Protein AF-A0A7R9LQ57-F1 (afdb_monomer)

Foldseek 3Di:
DVVVVVVVVVVVVVVVVVVVQVVCCVVVVDHPLVVLPLVDDPDDSSVVVNVVCLVPDPDPLSVVLVVVVVVCVVVVNCPPVVVSVVVSVVSVCVSRVPDPVPPPPPDD

Radius of gyration: 16.65 Å; Cα contacts (8 Å, |Δi|>4): 46; chains: 1; bounding box: 39×46×39 Å

Organism: NCBI:txid1979941

Secondary structure (DSSP, 8-state):
-HHHHHHHHHHHHHHHHHHHHHHHHHHH---HHHHHHHHS-TTHHHHHHHHHHHHT---HHHHHHHHHHHHHHHTTTTTT-HHHHHHHHHHHHHHHT--TT-------

Structure (mmCIF, N/CA/C/O backbone):
data_AF-A0A7R9LQ57-F1
#
_entry.id   AF-A0A7R9LQ57-F1
#
loop_
_atom_site.group_PDB
_atom_site.id
_atom_site.type_symbol
_atom_site.label_atom_id
_atom_site.label_alt_id
_atom_site.label_comp_id
_atom_site.label_asym_id
_atom_site.label_entity_id
_atom_site.label_seq_id
_atom_site.pdbx_PDB_ins_code
_atom_site.Cartn_x
_atom_site.Cartn_y
_atom_site.Cartn_z
_atom_site.occupancy
_atom_site.B_iso_or_equiv
_atom_site.auth_seq_id
_atom_site.auth_comp_id
_atom_site.auth_asym_id
_atom_site.auth_atom_id
_atom_site.pdbx_PDB_model_num
ATOM 1 N N . MET A 1 1 ? 22.541 24.378 -12.491 1.00 67.88 1 MET A N 1
ATOM 2 C CA . MET A 1 1 ? 22.760 23.101 -13.216 1.00 67.88 1 MET A CA 1
ATOM 3 C C . MET A 1 1 ? 22.373 21.877 -12.392 1.00 67.88 1 MET A C 1
ATOM 5 O O . MET A 1 1 ? 21.599 21.085 -12.903 1.00 67.88 1 MET A O 1
ATOM 9 N N . TYR A 1 2 ? 22.842 21.718 -11.147 1.00 82.44 2 TYR A N 1
ATOM 10 C CA . TYR A 1 2 ? 22.510 20.557 -10.297 1.00 82.44 2 TYR A CA 1
ATOM 11 C C . TYR A 1 2 ? 20.994 20.335 -10.111 1.00 82.44 2 TYR A C 1
ATOM 13 O O . TYR A 1 2 ? 20.499 19.239 -10.363 1.00 82.44 2 TYR A O 1
ATOM 21 N N . GLU A 1 3 ? 20.245 21.400 -9.812 1.00 82.81 3 GLU A N 1
ATOM 22 C CA . GLU A 1 3 ? 18.782 21.338 -9.645 1.00 82.81 3 GLU A CA 1
ATOM 23 C C . GLU A 1 3 ? 18.047 20.799 -10.883 1.00 82.81 3 GLU A C 1
ATOM 25 O O . GLU A 1 3 ? 17.147 19.968 -10.756 1.00 82.81 3 GLU A O 1
ATOM 30 N N . LEU A 1 4 ? 18.480 21.203 -12.086 1.00 82.81 4 LEU A N 1
ATOM 31 C CA . LEU A 1 4 ? 17.931 20.739 -13.369 1.00 82.81 4 LEU A CA 1
ATOM 32 C C . LEU A 1 4 ? 18.167 19.237 -13.575 1.00 82.81 4 LEU A C 1
ATOM 34 O O . LEU A 1 4 ? 17.259 18.515 -13.978 1.00 82.81 4 LEU A O 1
ATOM 38 N N . TRP A 1 5 ? 19.361 18.739 -13.249 1.00 84.44 5 TRP A N 1
ATOM 39 C CA . TRP A 1 5 ? 19.672 17.311 -13.350 1.00 84.44 5 TRP A CA 1
ATOM 40 C C . TRP A 1 5 ? 18.837 16.466 -12.378 1.00 84.44 5 TRP A C 1
ATOM 42 O O . TRP A 1 5 ? 18.358 15.390 -12.744 1.00 84.44 5 TRP A O 1
ATOM 52 N N . VAL A 1 6 ? 18.601 16.962 -11.158 1.00 86.06 6 VAL A N 1
ATOM 53 C CA . VAL A 1 6 ? 17.762 16.282 -10.159 1.00 86.06 6 VAL A CA 1
ATOM 54 C C . VAL A 1 6 ? 16.299 16.238 -10.601 1.00 86.06 6 VAL A C 1
ATOM 56 O O . VAL A 1 6 ? 15.667 15.179 -10.508 1.00 86.06 6 VAL A O 1
ATOM 59 N N . THR A 1 7 ? 15.762 17.339 -11.132 1.00 85.50 7 THR A N 1
ATOM 60 C CA . THR A 1 7 ? 14.381 17.371 -11.643 1.00 85.50 7 THR A CA 1
ATOM 61 C C . THR A 1 7 ? 14.212 16.449 -12.844 1.00 85.50 7 THR A C 1
ATOM 63 O O . THR A 1 7 ? 13.305 15.614 -12.839 1.00 85.50 7 THR A O 1
ATOM 66 N N . VAL A 1 8 ? 15.107 16.523 -13.834 1.00 90.06 8 VAL A N 1
ATOM 67 C CA . VAL A 1 8 ? 15.054 15.671 -15.035 1.00 90.06 8 VAL A CA 1
ATOM 68 C C . VAL A 1 8 ? 15.108 14.188 -14.660 1.00 90.06 8 VAL A C 1
ATOM 70 O O . VAL A 1 8 ? 14.266 13.409 -15.113 1.00 90.06 8 VAL A O 1
ATOM 73 N N . ARG A 1 9 ? 16.026 13.794 -13.765 1.00 88.88 9 ARG A N 1
ATOM 74 C CA . ARG A 1 9 ? 16.128 12.410 -13.273 1.00 88.88 9 ARG A CA 1
ATOM 75 C C . ARG A 1 9 ? 14.843 11.949 -12.585 1.00 88.88 9 ARG A C 1
ATOM 77 O O . ARG A 1 9 ? 14.384 10.832 -12.818 1.00 88.88 9 ARG A O 1
ATOM 84 N N . THR A 1 10 ? 14.251 12.804 -11.754 1.00 85.56 10 THR A N 1
ATOM 85 C CA . THR A 1 10 ? 13.031 12.477 -11.002 1.00 85.56 10 THR A CA 1
ATOM 86 C C . THR A 1 10 ? 11.835 12.297 -11.935 1.00 85.56 10 THR A C 1
ATOM 88 O O . THR A 1 10 ? 11.108 11.309 -11.828 1.00 85.56 10 THR A O 1
ATOM 91 N N . VAL A 1 11 ? 11.653 13.203 -12.900 1.00 87.62 11 VAL A N 1
ATOM 92 C CA . VAL A 1 11 ? 10.567 13.119 -13.889 1.00 87.62 11 VAL A CA 1
ATOM 93 C C . VAL A 1 11 ? 10.711 11.868 -14.754 1.00 87.62 11 VAL A C 1
ATOM 95 O O . VAL A 1 11 ? 9.732 11.138 -14.944 1.00 87.62 11 VAL A O 1
ATOM 98 N N . LEU A 1 12 ? 11.926 11.579 -15.231 1.00 91.00 12 LEU A N 1
ATOM 99 C CA . LEU A 1 12 ? 12.205 10.386 -16.027 1.00 91.00 12 LEU A CA 1
ATOM 100 C C . LEU A 1 12 ? 11.875 9.106 -15.245 1.00 91.00 12 LEU A C 1
ATOM 102 O O . LEU A 1 12 ? 11.181 8.228 -15.759 1.00 91.00 12 LEU A O 1
ATOM 106 N N . TYR A 1 13 ? 12.295 9.033 -13.980 1.00 87.88 13 TYR A N 1
ATOM 107 C CA . TYR A 1 13 ? 12.006 7.903 -13.098 1.00 87.88 13 TYR A CA 1
ATOM 108 C C . TYR A 1 13 ? 10.499 7.695 -12.875 1.00 87.88 13 TYR A C 1
ATOM 110 O O . TYR A 1 13 ? 9.994 6.578 -13.015 1.00 87.88 13 TYR A O 1
ATOM 118 N N . LEU A 1 14 ? 9.748 8.764 -12.585 1.00 84.62 14 LEU A N 1
ATOM 119 C CA . LEU A 1 14 ? 8.295 8.689 -12.387 1.00 84.62 14 LEU A CA 1
ATOM 120 C C . LEU A 1 14 ? 7.564 8.241 -13.660 1.00 84.62 14 LEU A C 1
ATOM 122 O O . LEU A 1 14 ? 6.622 7.436 -13.598 1.00 84.62 14 LEU A O 1
ATOM 126 N N . ARG A 1 15 ? 8.009 8.722 -14.828 1.00 87.88 15 ARG A N 1
ATOM 127 C CA . ARG A 1 15 ? 7.451 8.313 -16.120 1.00 87.88 15 ARG A CA 1
ATOM 128 C C . ARG A 1 15 ? 7.730 6.842 -16.399 1.00 87.88 15 ARG A C 1
ATOM 130 O O . ARG A 1 15 ? 6.795 6.107 -16.713 1.00 87.88 15 ARG A O 1
ATOM 137 N N . PHE A 1 16 ? 8.974 6.404 -16.223 1.00 89.69 16 PHE A N 1
ATOM 138 C CA . PHE A 1 16 ? 9.367 5.011 -16.418 1.00 89.69 16 PHE A CA 1
ATOM 139 C C . PHE A 1 16 ? 8.586 4.067 -15.496 1.00 89.69 16 PHE A C 1
ATOM 141 O O . PHE A 1 16 ? 8.020 3.078 -15.961 1.00 89.69 16 PHE A O 1
ATOM 148 N N . ARG A 1 17 ? 8.443 4.416 -14.208 1.00 84.81 17 ARG A N 1
ATOM 149 C CA . ARG A 1 17 ? 7.635 3.650 -13.245 1.00 84.81 17 ARG A CA 1
ATOM 150 C C . ARG A 1 17 ? 6.191 3.476 -13.718 1.00 84.81 17 ARG A C 1
ATOM 152 O O . ARG A 1 17 ? 5.628 2.392 -13.581 1.00 84.81 17 ARG A O 1
ATOM 159 N N . SER A 1 18 ? 5.594 4.526 -14.278 1.00 84.75 18 SER A N 1
ATOM 160 C CA . SER A 1 18 ? 4.213 4.491 -14.775 1.00 84.75 18 SER A CA 1
ATOM 161 C C . SER A 1 18 ? 4.064 3.557 -15.979 1.00 84.75 18 SER A C 1
ATOM 163 O O . SER A 1 18 ? 3.127 2.759 -16.023 1.00 84.75 18 SER A O 1
ATOM 165 N N . VAL A 1 19 ? 5.022 3.597 -16.911 1.00 88.69 19 VAL A N 1
ATOM 166 C CA . VAL A 1 19 ? 5.061 2.705 -18.082 1.00 88.69 19 VAL A CA 1
ATOM 167 C C . VAL A 1 19 ? 5.260 1.254 -17.656 1.00 88.69 19 VAL A C 1
ATOM 169 O O . VAL A 1 19 ? 4.484 0.390 -18.058 1.00 88.69 19 VAL A O 1
ATOM 172 N N . LEU A 1 20 ? 6.230 0.982 -16.780 1.00 87.81 20 LEU A N 1
ATOM 173 C CA . LEU A 1 20 ? 6.492 -0.366 -16.279 1.00 87.81 20 LEU A CA 1
ATOM 174 C C . LEU A 1 20 ? 5.281 -0.925 -15.524 1.00 87.81 20 LEU A C 1
ATOM 176 O O . LEU A 1 20 ? 4.895 -2.077 -15.710 1.00 87.81 20 LEU A O 1
ATOM 180 N N . LYS A 1 21 ? 4.625 -0.096 -14.706 1.00 84.81 21 LYS A N 1
ATOM 181 C CA . LYS A 1 21 ? 3.401 -0.475 -13.995 1.00 84.81 21 LYS A CA 1
ATOM 182 C C . LYS A 1 21 ? 2.270 -0.832 -14.956 1.00 84.81 21 LYS A C 1
ATOM 184 O O . LYS A 1 21 ? 1.573 -1.819 -14.711 1.00 84.81 21 LYS A O 1
ATOM 189 N N . TRP A 1 22 ? 2.089 -0.049 -16.019 1.00 87.00 22 TRP A N 1
ATOM 190 C CA . TRP A 1 22 ? 1.104 -0.327 -17.062 1.00 87.00 22 TRP A CA 1
ATOM 191 C C . TRP A 1 22 ? 1.432 -1.622 -17.812 1.00 87.00 22 TRP A C 1
ATOM 193 O O . TRP A 1 22 ? 0.565 -2.488 -17.921 1.00 87.00 22 TRP A O 1
ATOM 203 N N . PHE A 1 23 ? 2.687 -1.795 -18.233 1.00 89.25 23 PHE A N 1
ATOM 204 C CA . PHE A 1 23 ? 3.164 -2.985 -18.934 1.00 89.25 23 PHE A CA 1
ATOM 205 C C . PHE A 1 23 ? 2.934 -4.249 -18.103 1.00 89.25 23 PHE A C 1
ATOM 207 O O . PHE A 1 23 ? 2.254 -5.172 -18.546 1.00 89.25 23 PHE A O 1
ATOM 214 N N . LEU A 1 24 ? 3.382 -4.246 -16.844 1.00 86.62 24 LEU A N 1
ATOM 215 C CA . LEU A 1 24 ? 3.187 -5.371 -15.932 1.00 86.62 24 LEU A CA 1
ATOM 216 C C . LEU A 1 24 ? 1.707 -5.658 -15.678 1.00 86.62 24 LEU A C 1
ATOM 218 O O . LEU A 1 24 ? 1.323 -6.816 -15.552 1.00 86.62 24 LEU A O 1
ATOM 222 N N . ARG A 1 25 ? 0.844 -4.636 -15.613 1.00 85.94 25 ARG A N 1
ATOM 223 C CA . ARG A 1 25 ? -0.603 -4.854 -15.472 1.00 85.94 25 ARG A CA 1
ATOM 224 C C . ARG A 1 25 ? -1.201 -5.512 -16.716 1.00 85.94 25 ARG A C 1
ATOM 226 O O . ARG A 1 25 ? -2.149 -6.279 -16.589 1.00 85.94 25 ARG A O 1
ATOM 233 N N . LYS A 1 26 ? -0.675 -5.233 -17.910 1.00 85.50 26 LYS A N 1
ATOM 234 C CA . LYS A 1 26 ? -1.134 -5.875 -19.148 1.00 85.50 26 LYS A CA 1
ATOM 235 C C . LYS A 1 26 ? -0.679 -7.329 -19.246 1.00 85.50 26 LYS A C 1
ATOM 237 O O . LYS A 1 26 ? -1.507 -8.157 -19.615 1.00 85.50 26 LYS A O 1
ATOM 242 N N . THR A 1 27 ? 0.565 -7.626 -18.866 1.00 85.69 27 THR A N 1
ATOM 243 C CA . THR A 1 27 ? 1.139 -8.979 -18.938 1.00 85.69 27 THR A CA 1
ATOM 244 C C . THR A 1 27 ? 0.666 -9.880 -17.800 1.00 85.69 27 THR A C 1
ATOM 246 O O . THR A 1 27 ? 0.143 -10.955 -18.051 1.00 85.69 27 THR A O 1
ATOM 249 N N . THR A 1 28 ? 0.781 -9.427 -16.549 1.00 83.94 28 THR A N 1
ATOM 250 C CA . THR A 1 28 ? 0.451 -10.243 -15.362 1.00 83.94 28 THR A CA 1
ATOM 251 C C . THR A 1 28 ? -1.019 -10.181 -14.962 1.00 83.94 28 THR A C 1
ATOM 253 O O . THR A 1 28 ? -1.452 -10.984 -14.151 1.00 83.94 28 THR A O 1
ATOM 256 N N . LYS A 1 29 ? -1.784 -9.194 -15.455 1.00 84.75 29 LYS A N 1
ATOM 257 C CA . LYS A 1 29 ? -3.145 -8.839 -14.983 1.00 84.75 29 LYS A CA 1
ATOM 258 C C . LYS A 1 29 ? -3.239 -8.409 -13.513 1.00 84.75 29 LYS A C 1
ATOM 260 O O . LYS A 1 29 ? -4.293 -7.954 -13.082 1.00 84.75 29 LYS A O 1
ATOM 265 N N . LEU A 1 30 ? -2.130 -8.426 -12.779 1.00 85.62 30 LEU A N 1
ATOM 266 C CA . LEU A 1 30 ? -2.060 -8.024 -11.381 1.00 85.62 30 LEU A CA 1
ATOM 267 C C . LEU A 1 30 ? -1.840 -6.513 -11.231 1.00 85.62 30 LEU A C 1
ATOM 269 O O . LEU A 1 30 ? -1.233 -5.848 -12.082 1.00 85.62 30 LEU A O 1
ATOM 273 N N . CYS A 1 31 ? -2.287 -5.943 -10.115 1.00 86.75 31 CYS A N 1
ATOM 274 C CA . CYS A 1 31 ? -1.858 -4.614 -9.695 1.00 86.75 31 CYS A CA 1
ATOM 275 C C . CYS A 1 31 ? -0.486 -4.666 -8.993 1.00 86.75 31 CYS A C 1
ATOM 277 O O . CYS A 1 31 ? 0.025 -5.726 -8.639 1.00 86.75 31 CYS A O 1
ATOM 279 N N . GLU A 1 32 ? 0.140 -3.504 -8.804 1.00 85.88 32 GLU A N 1
ATOM 280 C CA . GLU A 1 32 ? 1.436 -3.394 -8.116 1.00 85.88 32 GLU A CA 1
ATOM 281 C C . GLU A 1 32 ? 1.388 -3.963 -6.691 1.00 85.88 32 GLU A C 1
ATOM 283 O O . GLU A 1 32 ? 2.298 -4.685 -6.295 1.00 85.88 32 GLU A O 1
ATOM 288 N N . LEU A 1 33 ? 0.293 -3.697 -5.972 1.00 88.19 33 LEU A N 1
ATOM 289 C CA . LEU A 1 33 ? 0.081 -4.175 -4.609 1.00 88.19 33 LEU A CA 1
ATOM 290 C C . LEU A 1 33 ? 0.011 -5.711 -4.554 1.00 88.19 33 LEU A C 1
ATOM 292 O O . LEU A 1 33 ? 0.675 -6.323 -3.726 1.00 88.19 33 LEU A O 1
ATOM 296 N N . GLN A 1 34 ? -0.719 -6.339 -5.484 1.00 87.25 34 GLN A N 1
ATOM 297 C CA . GLN A 1 34 ? -0.777 -7.802 -5.610 1.00 87.25 34 GLN A CA 1
ATOM 298 C C . GLN A 1 34 ? 0.596 -8.397 -5.912 1.00 87.25 34 GLN A C 1
ATOM 300 O O . GLN A 1 34 ? 1.024 -9.317 -5.224 1.00 87.25 34 GLN A O 1
ATOM 305 N N . ARG A 1 35 ? 1.319 -7.843 -6.896 1.00 88.06 35 ARG A N 1
ATOM 306 C CA . ARG A 1 35 ? 2.664 -8.329 -7.242 1.00 88.06 35 ARG A CA 1
ATOM 307 C C . ARG A 1 35 ? 3.609 -8.293 -6.047 1.00 88.06 35 ARG A C 1
ATOM 309 O O . ARG A 1 35 ? 4.377 -9.225 -5.859 1.00 88.06 35 ARG A O 1
ATOM 316 N N . LEU A 1 36 ? 3.541 -7.245 -5.233 1.00 89.25 36 LEU A N 1
ATOM 317 C CA . LEU A 1 36 ? 4.364 -7.138 -4.036 1.00 89.25 36 LEU A CA 1
ATOM 318 C C . LEU A 1 36 ? 3.981 -8.176 -2.971 1.00 89.25 36 LEU A C 1
ATOM 320 O O . LEU A 1 36 ? 4.868 -8.786 -2.372 1.00 89.25 36 LEU A O 1
ATOM 324 N N . CYS A 1 37 ? 2.679 -8.360 -2.743 1.00 86.69 37 CYS A N 1
ATOM 325 C CA . CYS A 1 37 ? 2.159 -9.346 -1.804 1.00 86.69 37 CYS A CA 1
ATOM 326 C C . CYS A 1 37 ? 2.517 -10.781 -2.206 1.00 86.69 37 CYS A C 1
ATOM 328 O O . CYS A 1 37 ? 2.772 -11.589 -1.322 1.00 86.69 37 CYS A O 1
ATOM 330 N N . TYR A 1 38 ? 2.558 -11.091 -3.504 1.00 85.25 38 TYR A N 1
ATOM 331 C CA . TYR A 1 38 ? 2.929 -12.421 -3.997 1.00 85.25 38 TYR A CA 1
ATOM 332 C C . TYR A 1 38 ? 4.442 -12.639 -4.074 1.00 85.25 38 TYR A C 1
ATOM 334 O O . TYR A 1 38 ? 4.908 -13.746 -3.851 1.00 85.25 38 TYR A O 1
ATOM 342 N N . ALA A 1 39 ? 5.228 -11.595 -4.349 1.00 86.50 39 ALA A N 1
ATOM 343 C CA . ALA A 1 39 ? 6.682 -11.714 -4.459 1.00 86.50 39 ALA A CA 1
ATOM 344 C C . ALA A 1 39 ? 7.413 -11.796 -3.106 1.00 86.50 39 ALA A C 1
ATOM 346 O O . ALA A 1 39 ? 8.620 -12.029 -3.082 1.00 86.50 39 ALA A O 1
ATOM 347 N N . ASN A 1 40 ? 6.735 -11.530 -1.984 1.00 87.00 40 ASN A N 1
ATOM 348 C CA . ASN A 1 40 ? 7.356 -11.524 -0.660 1.00 87.00 40 ASN A CA 1
ATOM 349 C C . ASN A 1 40 ? 6.531 -12.326 0.348 1.00 87.00 40 ASN A C 1
ATOM 351 O O . ASN A 1 40 ? 5.319 -12.132 0.469 1.00 87.00 40 ASN A O 1
ATOM 355 N N . ASN A 1 41 ? 7.226 -13.129 1.152 1.00 87.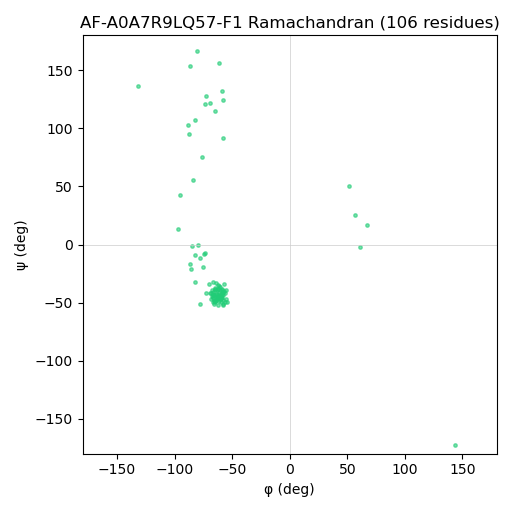69 41 ASN A N 1
ATOM 356 C CA . ASN A 1 41 ? 6.641 -13.799 2.308 1.00 87.69 41 ASN A CA 1
ATOM 357 C C . ASN A 1 41 ? 6.102 -12.794 3.333 1.00 87.69 41 ASN A C 1
ATOM 359 O O . ASN A 1 41 ? 6.528 -11.633 3.394 1.00 87.69 41 ASN A O 1
ATOM 363 N N . VAL A 1 42 ? 5.145 -13.250 4.141 1.00 87.81 42 VAL A N 1
ATOM 364 C CA . VAL A 1 42 ? 4.570 -12.454 5.231 1.00 87.81 42 VAL A CA 1
ATOM 365 C C . VAL A 1 42 ? 5.680 -12.038 6.197 1.00 87.81 42 VAL A C 1
ATOM 367 O O . VAL A 1 42 ? 6.510 -12.851 6.592 1.00 87.81 42 VAL A O 1
ATOM 370 N N . GLY A 1 43 ? 5.713 -10.753 6.552 1.00 90.69 43 GLY A N 1
ATOM 371 C CA . GLY A 1 43 ? 6.725 -10.187 7.440 1.00 90.69 43 GLY A CA 1
ATOM 372 C C . GLY A 1 43 ? 7.139 -8.772 7.043 1.00 90.69 43 GLY A C 1
ATOM 373 O O . GLY A 1 43 ? 6.573 -8.161 6.134 1.00 90.69 43 GLY A O 1
ATOM 374 N N . ALA A 1 44 ? 8.173 -8.258 7.714 1.00 90.88 44 ALA A N 1
ATOM 375 C CA . ALA A 1 44 ? 8.571 -6.850 7.642 1.00 90.88 44 ALA A CA 1
ATOM 376 C C . ALA A 1 44 ? 8.847 -6.348 6.214 1.00 90.88 44 ALA A C 1
ATOM 378 O O . ALA A 1 44 ? 8.467 -5.230 5.869 1.00 90.88 44 ALA A O 1
ATOM 379 N N . LYS A 1 45 ? 9.481 -7.167 5.363 1.00 90.81 45 LYS A N 1
ATOM 380 C CA . LYS A 1 45 ? 9.793 -6.791 3.974 1.00 90.81 45 LYS A CA 1
ATOM 381 C C . LYS A 1 45 ? 8.523 -6.533 3.160 1.00 90.81 45 LYS A C 1
ATOM 383 O O . LYS A 1 45 ? 8.437 -5.518 2.469 1.00 90.81 45 LYS A O 1
ATOM 388 N N . ARG A 1 46 ? 7.534 -7.427 3.268 1.00 90.69 46 ARG A N 1
ATOM 389 C CA . ARG A 1 46 ? 6.238 -7.274 2.601 1.00 90.69 46 ARG A CA 1
ATOM 390 C C . ARG A 1 46 ? 5.493 -6.062 3.144 1.00 90.69 46 ARG A C 1
ATOM 392 O O . ARG A 1 46 ? 5.049 -5.243 2.346 1.00 90.69 46 ARG A O 1
ATOM 399 N N . THR A 1 47 ? 5.412 -5.915 4.467 1.00 91.00 47 THR A N 1
ATOM 400 C CA . THR A 1 47 ? 4.708 -4.796 5.111 1.00 91.00 47 THR A CA 1
ATOM 401 C C . THR A 1 47 ? 5.271 -3.446 4.674 1.00 91.00 47 THR A C 1
ATOM 403 O O . THR A 1 47 ? 4.524 -2.632 4.139 1.00 91.00 47 THR A O 1
ATOM 406 N N . LYS A 1 48 ? 6.595 -3.249 4.755 1.00 91.62 48 LYS A N 1
ATOM 407 C CA . LYS A 1 48 ? 7.246 -1.997 4.327 1.00 91.62 48 LYS A CA 1
ATOM 408 C C . LYS A 1 48 ? 6.988 -1.674 2.858 1.00 91.62 48 LYS A C 1
ATOM 410 O O . LYS A 1 48 ? 6.757 -0.524 2.494 1.00 91.62 48 LYS A O 1
ATOM 415 N N . GLY A 1 49 ? 7.025 -2.687 1.991 1.00 91.12 49 GLY A N 1
ATOM 416 C CA . GLY A 1 49 ? 6.709 -2.483 0.581 1.00 91.12 49 GLY A CA 1
ATOM 417 C C . GLY A 1 49 ? 5.246 -2.080 0.368 1.00 91.12 49 GLY A C 1
ATOM 418 O O . GLY A 1 49 ? 4.963 -1.244 -0.491 1.00 91.12 49 GLY A O 1
ATOM 419 N N . VAL A 1 50 ? 4.317 -2.680 1.124 1.00 90.19 50 VAL A N 1
ATOM 420 C CA . VAL A 1 50 ? 2.875 -2.418 1.015 1.00 90.19 50 VAL A CA 1
ATOM 421 C C . VAL A 1 50 ? 2.593 -0.990 1.454 1.00 90.19 50 VAL A C 1
ATOM 423 O O . VAL A 1 50 ? 1.979 -0.242 0.697 1.00 90.19 50 VAL A O 1
ATOM 426 N N . GLU A 1 51 ? 3.120 -0.592 2.611 1.00 90.00 51 GLU A N 1
ATOM 427 C CA . GLU A 1 51 ? 3.048 0.776 3.131 1.00 90.00 51 GLU A CA 1
ATOM 428 C C . GLU A 1 51 ? 3.583 1.777 2.108 1.00 90.00 51 GLU A 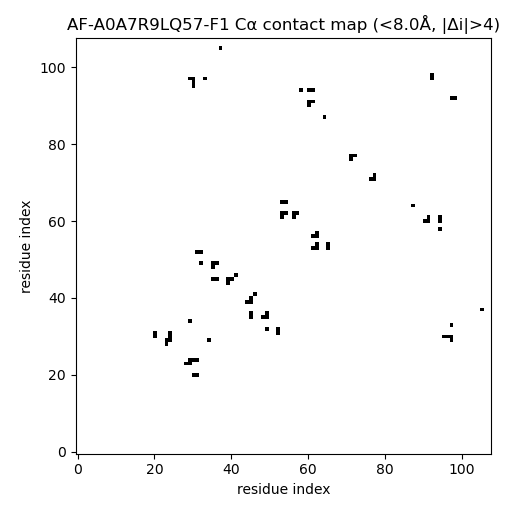C 1
ATOM 430 O O . GLU A 1 51 ? 2.896 2.730 1.744 1.00 90.00 51 GLU A O 1
ATOM 435 N N . TYR A 1 52 ? 4.768 1.515 1.549 1.00 89.69 52 TYR A N 1
ATOM 436 C CA . TYR A 1 52 ? 5.343 2.368 0.514 1.00 89.69 52 TYR A CA 1
ATOM 437 C C . TYR A 1 52 ? 4.440 2.471 -0.727 1.00 89.69 52 TYR A C 1
ATOM 439 O O . TYR A 1 52 ? 4.223 3.564 -1.254 1.00 89.69 52 TYR A O 1
ATOM 447 N N . SER A 1 53 ? 3.879 1.353 -1.199 1.00 88.94 53 SER A N 1
ATOM 448 C CA . SER A 1 53 ? 2.984 1.336 -2.364 1.00 88.94 53 SER A CA 1
ATOM 449 C C . SER A 1 53 ? 1.682 2.104 -2.111 1.00 88.94 53 SER A C 1
ATOM 451 O O . SER A 1 53 ? 1.194 2.799 -3.007 1.00 88.94 53 SER A O 1
ATOM 453 N N . ILE A 1 54 ? 1.139 2.024 -0.892 1.00 89.19 54 ILE A N 1
ATOM 454 C CA . ILE A 1 54 ? -0.048 2.774 -0.465 1.00 89.19 54 ILE A CA 1
ATOM 455 C C . ILE A 1 54 ? 0.272 4.270 -0.372 1.00 89.19 54 ILE A C 1
ATOM 457 O O . ILE A 1 54 ? -0.460 5.071 -0.953 1.00 89.19 54 ILE A O 1
ATOM 461 N N . CYS A 1 55 ? 1.388 4.655 0.253 1.00 87.25 55 CYS A N 1
ATOM 462 C CA . CYS A 1 55 ? 1.833 6.051 0.344 1.00 87.25 55 CYS A CA 1
ATOM 463 C C . CYS A 1 55 ? 2.053 6.690 -1.036 1.00 87.25 55 CYS A C 1
ATOM 465 O O . CYS A 1 55 ? 1.689 7.843 -1.255 1.00 87.25 55 CYS A O 1
ATOM 467 N N . MET A 1 56 ? 2.592 5.929 -1.993 1.00 86.12 56 MET A N 1
ATOM 468 C CA . MET A 1 56 ? 2.826 6.383 -3.370 1.00 86.12 56 MET A CA 1
ATOM 469 C C . MET A 1 56 ? 1.597 6.236 -4.287 1.00 86.12 56 MET A C 1
ATOM 471 O O . MET A 1 56 ? 1.657 6.569 -5.475 1.00 86.12 56 MET A O 1
ATOM 475 N N . SER A 1 57 ? 0.478 5.707 -3.785 1.00 86.75 57 SER A N 1
ATOM 476 C CA . SER A 1 57 ? -0.734 5.508 -4.576 1.00 86.75 57 SER A CA 1
ATOM 477 C C . SER A 1 57 ? -1.423 6.843 -4.865 1.00 86.75 57 SER A C 1
ATOM 479 O O . SER A 1 57 ? -1.795 7.587 -3.963 1.00 86.75 57 SER A O 1
ATOM 481 N N . GLN A 1 58 ? -1.712 7.100 -6.142 1.00 86.75 58 GLN A N 1
ATOM 482 C CA . GLN A 1 58 ? -2.524 8.247 -6.573 1.00 86.75 58 GLN A CA 1
ATOM 483 C C . GLN A 1 58 ? -4.026 8.078 -6.272 1.00 86.75 58 GLN A C 1
ATOM 485 O O . GLN A 1 58 ? -4.798 9.015 -6.461 1.00 86.75 58 GLN A O 1
ATOM 490 N N . SER A 1 59 ? -4.462 6.901 -5.802 1.00 91.38 59 SER A N 1
ATOM 491 C CA . SER A 1 59 ? -5.861 6.691 -5.407 1.00 91.38 59 SER A CA 1
ATOM 492 C C . SER A 1 59 ? -6.194 7.482 -4.147 1.00 91.38 59 SER A C 1
ATOM 494 O O . SER A 1 59 ? -5.608 7.264 -3.085 1.00 91.38 59 SER A O 1
ATOM 496 N N . GLN A 1 60 ? -7.194 8.354 -4.261 1.00 91.50 60 GLN A N 1
ATOM 497 C CA . GLN A 1 60 ? -7.738 9.091 -3.127 1.00 91.50 60 GLN A CA 1
ATOM 498 C C . GLN A 1 60 ? -8.394 8.162 -2.098 1.00 91.50 60 GLN A C 1
ATOM 500 O O . GLN A 1 60 ? -8.311 8.440 -0.906 1.00 91.50 60 GLN A O 1
ATOM 505 N N . VAL A 1 61 ? -9.002 7.054 -2.541 1.00 92.50 61 VAL A N 1
ATOM 506 C CA . VAL A 1 61 ? -9.635 6.062 -1.657 1.00 92.50 61 VAL A CA 1
ATOM 507 C C . VAL A 1 61 ? -8.586 5.437 -0.745 1.00 92.50 61 VAL A C 1
ATOM 509 O O . VAL A 1 61 ? -8.724 5.504 0.473 1.00 92.50 61 VAL A O 1
ATOM 512 N N . LEU A 1 62 ? -7.487 4.930 -1.314 1.00 91.75 62 LEU A N 1
ATOM 513 C CA . LEU A 1 62 ? -6.409 4.348 -0.510 1.00 91.75 62 LEU A CA 1
ATOM 514 C C . LEU A 1 62 ? -5.759 5.359 0.430 1.00 91.75 62 LEU A C 1
ATOM 516 O O . LEU A 1 62 ? -5.441 5.014 1.562 1.00 91.75 62 LEU A O 1
ATOM 520 N N . ARG A 1 63 ? -5.576 6.607 -0.015 1.00 91.38 63 ARG A N 1
ATOM 521 C CA . ARG A 1 63 ? -5.015 7.657 0.845 1.00 91.38 63 ARG A CA 1
ATOM 522 C C . ARG A 1 63 ? -5.922 7.948 2.039 1.00 91.38 63 ARG A C 1
ATOM 524 O O . ARG A 1 63 ? -5.417 8.065 3.149 1.00 91.38 63 ARG A O 1
ATOM 531 N N . LYS A 1 64 ? -7.241 8.023 1.830 1.00 92.06 64 LYS A N 1
ATOM 532 C CA . LYS A 1 64 ? -8.218 8.208 2.915 1.00 92.06 64 LYS A CA 1
ATOM 533 C C . LYS A 1 64 ? -8.214 7.031 3.887 1.00 92.06 64 LYS A C 1
ATOM 535 O O . LYS A 1 64 ? -8.164 7.260 5.089 1.00 92.06 64 LYS A O 1
ATOM 540 N N . ILE A 1 65 ? -8.212 5.799 3.372 1.00 92.06 65 ILE A N 1
ATOM 541 C CA . ILE A 1 65 ? -8.126 4.585 4.197 1.00 92.06 65 ILE A CA 1
ATOM 542 C C . ILE A 1 65 ? -6.852 4.608 5.043 1.00 92.06 65 ILE A C 1
ATOM 544 O O . ILE A 1 65 ? -6.924 4.393 6.246 1.00 92.06 65 ILE A O 1
ATOM 548 N N . ASN A 1 66 ? -5.703 4.916 4.435 1.00 92.00 66 ASN A N 1
ATOM 549 C CA . ASN A 1 66 ? -4.426 4.975 5.140 1.00 92.00 66 ASN A CA 1
ATOM 550 C C . ASN A 1 66 ? -4.448 6.015 6.265 1.00 92.00 66 ASN A C 1
ATOM 552 O O . ASN A 1 66 ? -4.115 5.688 7.395 1.00 92.00 66 ASN A O 1
ATOM 556 N N . VAL A 1 67 ? -4.892 7.242 5.974 1.00 91.81 67 VAL A N 1
ATOM 557 C CA . VAL A 1 67 ? -4.978 8.316 6.977 1.00 91.81 67 VAL A CA 1
ATOM 558 C C . VAL A 1 67 ? -5.901 7.928 8.131 1.00 91.81 67 VAL A C 1
ATOM 560 O O . VAL A 1 67 ? -5.527 8.098 9.287 1.00 91.81 67 VAL A O 1
ATOM 563 N N . GLU A 1 68 ? -7.082 7.384 7.839 1.00 90.69 68 GLU A N 1
ATOM 564 C CA . GLU A 1 68 ? -8.049 7.035 8.881 1.00 90.69 68 GLU A CA 1
ATOM 565 C C . GLU A 1 68 ? -7.574 5.861 9.744 1.00 90.69 68 GLU A C 1
ATOM 567 O O . GLU A 1 68 ? -7.689 5.910 10.968 1.00 90.69 68 GLU A O 1
ATOM 572 N N . LEU A 1 69 ? -6.988 4.827 9.135 1.00 89.75 69 LEU A N 1
ATOM 573 C CA . LEU A 1 69 ? -6.435 3.698 9.882 1.00 89.75 69 LEU A CA 1
ATOM 574 C C . LEU A 1 69 ? -5.222 4.111 10.723 1.00 89.75 69 LEU A C 1
ATOM 576 O O . LEU A 1 69 ? -5.138 3.697 11.876 1.00 89.75 69 LEU A O 1
ATOM 580 N N . SER A 1 70 ? -4.328 4.957 10.199 1.00 91.00 70 SER A N 1
ATOM 581 C CA . SER A 1 70 ? -3.209 5.512 10.973 1.00 91.00 70 SER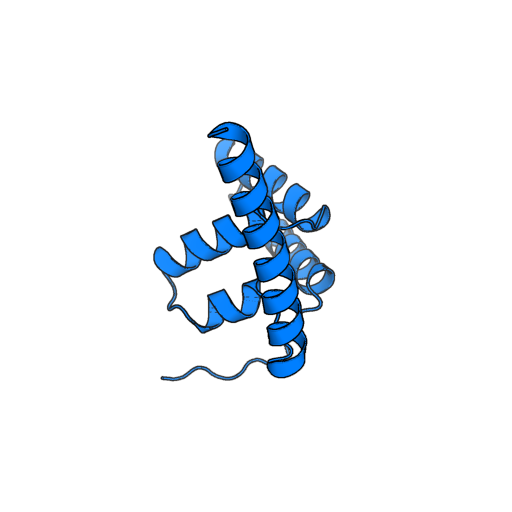 A CA 1
ATOM 582 C C . SER A 1 70 ? -3.705 6.330 12.166 1.00 91.00 70 SER A C 1
ATOM 584 O O . SER A 1 70 ? -3.262 6.102 13.288 1.00 91.00 70 SER A O 1
ATOM 586 N N . ARG A 1 71 ? -4.696 7.204 11.957 1.00 91.25 71 ARG A N 1
ATOM 587 C CA . ARG A 1 71 ? -5.305 8.011 13.024 1.00 91.25 71 ARG A CA 1
ATOM 588 C C . ARG A 1 71 ? -5.915 7.140 14.126 1.00 91.25 71 ARG A C 1
ATOM 590 O O . ARG A 1 71 ? -5.753 7.422 15.309 1.00 91.25 71 ARG A O 1
ATOM 597 N N . LEU A 1 72 ? -6.626 6.076 13.755 1.00 90.69 72 LEU A N 1
ATOM 598 C CA . LEU A 1 72 ? -7.219 5.147 14.721 1.00 90.69 72 LEU A CA 1
ATOM 599 C C . LEU A 1 72 ? -6.167 4.305 15.453 1.00 90.69 72 LEU A C 1
ATOM 601 O O . LEU A 1 72 ? -6.365 3.991 16.628 1.00 90.69 72 LEU A O 1
ATOM 605 N N . ALA A 1 73 ? -5.069 3.955 14.777 1.00 88.56 73 ALA A N 1
ATOM 606 C CA . ALA A 1 73 ? -3.936 3.263 15.383 1.00 88.56 73 ALA A CA 1
ATOM 607 C C . ALA A 1 73 ? -3.286 4.115 16.478 1.00 88.56 73 ALA A C 1
ATOM 609 O O . ALA A 1 73 ? -3.086 3.630 17.589 1.00 88.56 73 ALA A O 1
ATOM 610 N N . GLU A 1 74 ? -3.030 5.394 16.191 1.00 91.06 74 GLU A N 1
ATOM 611 C CA . GLU A 1 74 ? -2.455 6.354 17.143 1.00 91.06 74 GLU A CA 1
ATOM 612 C C . GLU A 1 74 ? -3.342 6.548 18.378 1.00 91.06 74 GLU A C 1
ATOM 614 O O . GLU A 1 74 ? -2.846 6.652 19.497 1.00 91.06 74 GLU A O 1
ATOM 619 N N . GLN A 1 75 ? -4.663 6.532 18.194 1.00 91.06 75 GLN A N 1
ATOM 620 C CA . GLN A 1 75 ? -5.631 6.646 19.286 1.00 91.06 75 GLN A CA 1
ATOM 621 C C . GLN A 1 75 ? -5.850 5.332 20.056 1.00 91.06 75 GLN A C 1
ATOM 623 O O . GLN A 1 75 ? -6.659 5.307 20.979 1.00 91.06 75 GLN A O 1
ATOM 628 N N . GLN A 1 76 ? -5.179 4.236 19.676 1.00 84.88 76 GLN A N 1
ATOM 629 C CA . GLN A 1 76 ? -5.389 2.890 20.231 1.00 84.88 76 GLN A CA 1
ATOM 630 C C . GLN A 1 76 ? -6.848 2.396 20.107 1.00 84.88 76 GLN A C 1
ATOM 632 O O . GLN A 1 76 ? -7.302 1.533 20.856 1.00 84.88 76 GLN A O 1
ATOM 637 N N . LEU A 1 77 ? -7.595 2.911 19.121 1.00 84.69 77 LEU A N 1
ATOM 638 C CA . LEU A 1 77 ? -9.022 2.624 18.903 1.00 84.69 77 LEU A CA 1
ATOM 639 C C . LEU A 1 77 ? -9.272 1.527 17.861 1.00 84.69 77 LEU A C 1
ATOM 641 O O . LEU A 1 77 ? -10.395 1.378 17.373 1.00 84.69 77 LEU A O 1
ATOM 645 N N . LEU A 1 78 ? -8.237 0.779 17.478 1.00 80.19 78 LEU A N 1
ATOM 646 C CA . LEU A 1 78 ? -8.371 -0.332 16.530 1.00 80.19 78 LEU A CA 1
ATOM 647 C C . LEU A 1 78 ? -9.005 -1.578 17.162 1.00 80.19 78 LEU A C 1
ATOM 649 O O . LEU A 1 78 ? -9.528 -2.429 16.439 1.00 80.19 78 LEU A O 1
ATOM 653 N N . THR A 1 79 ? -8.997 -1.678 18.493 1.00 77.06 79 THR A N 1
A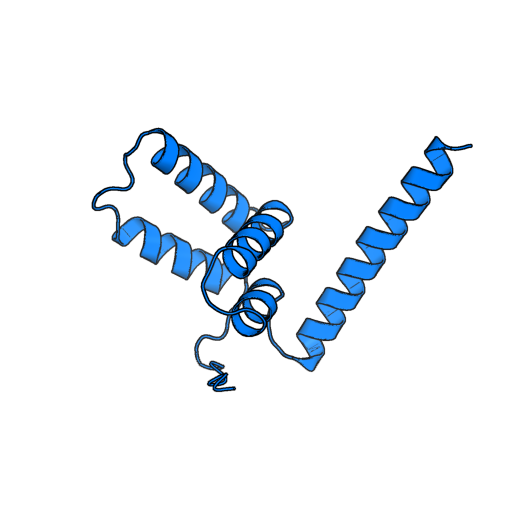TOM 654 C CA . THR A 1 79 ? -9.548 -2.818 19.226 1.00 77.06 79 THR A CA 1
ATOM 655 C C . THR A 1 79 ? -11.031 -3.000 18.882 1.00 77.06 79 THR A C 1
ATOM 657 O O . THR A 1 79 ? -11.830 -2.075 19.011 1.00 77.06 79 THR A O 1
ATOM 660 N N . ASN A 1 80 ? -11.395 -4.198 18.415 1.00 73.00 80 ASN A N 1
ATOM 661 C CA . ASN A 1 80 ? -12.758 -4.611 18.044 1.00 73.00 80 ASN A CA 1
ATOM 662 C C . ASN A 1 80 ? -13.387 -3.913 16.819 1.00 73.00 80 ASN A C 1
ATOM 664 O O . ASN A 1 80 ? -14.592 -4.029 16.601 1.00 73.00 80 ASN A O 1
ATOM 668 N N . LYS A 1 81 ? -12.604 -3.242 15.963 1.00 84.94 81 LYS A N 1
ATOM 669 C CA . LYS A 1 81 ? -13.116 -2.611 14.727 1.00 84.94 81 LYS A CA 1
ATOM 670 C C . LYS A 1 81 ? -12.964 -3.481 13.475 1.00 84.94 81 LYS A C 1
ATOM 672 O O . LYS A 1 81 ? -12.615 -2.982 12.412 1.00 84.94 81 LYS A O 1
ATOM 677 N N . TRP A 1 82 ? -13.252 -4.777 13.565 1.00 85.19 82 TRP A N 1
ATOM 678 C CA . TRP A 1 82 ? -13.071 -5.719 12.446 1.00 85.19 82 TRP A CA 1
ATOM 679 C C . TRP A 1 82 ? -13.870 -5.366 11.188 1.00 85.19 82 TRP A C 1
ATOM 681 O O . TRP A 1 82 ? -13.322 -5.358 10.090 1.00 85.19 82 TRP A O 1
ATOM 691 N N . ILE A 1 83 ? -15.100 -4.889 11.368 1.00 87.38 83 ILE A N 1
ATOM 692 C CA . ILE A 1 83 ? -15.953 -4.386 10.280 1.00 87.38 83 ILE A CA 1
ATOM 693 C C . ILE A 1 83 ? -15.275 -3.243 9.502 1.00 87.38 83 ILE A C 1
ATOM 695 O O . ILE A 1 83 ? -15.471 -3.091 8.297 1.00 87.38 83 ILE A O 1
ATOM 699 N N . LEU A 1 84 ? -14.477 -2.405 10.173 1.00 88.31 84 LEU A N 1
ATOM 700 C CA . LEU A 1 84 ? -13.747 -1.328 9.505 1.00 88.31 84 LEU A CA 1
ATOM 701 C C . LEU A 1 84 ? -12.643 -1.886 8.602 1.00 88.31 84 LEU A C 1
ATOM 703 O O . LEU A 1 84 ? -12.465 -1.391 7.490 1.00 88.31 84 LEU A O 1
ATOM 707 N N . PHE A 1 85 ? -11.920 -2.906 9.067 1.00 87.88 85 PHE A N 1
ATOM 708 C CA . PHE A 1 85 ? -10.883 -3.559 8.273 1.00 87.88 85 PHE A CA 1
ATOM 709 C C . PHE A 1 85 ? -11.472 -4.271 7.060 1.00 87.88 85 PHE A C 1
ATOM 711 O O . PHE A 1 85 ? -10.945 -4.094 5.966 1.00 87.88 85 PHE A O 1
ATOM 718 N N . GLU A 1 86 ? -12.589 -4.983 7.213 1.00 89.75 86 GLU A N 1
ATOM 719 C CA . GLU A 1 86 ? -13.304 -5.600 6.087 1.00 89.75 86 GLU A CA 1
ATOM 720 C C . GLU A 1 86 ? -13.682 -4.554 5.034 1.00 89.75 86 GLU A C 1
ATOM 722 O O . GLU A 1 86 ? -13.313 -4.680 3.868 1.00 89.75 86 GLU A O 1
ATOM 727 N N . LYS A 1 87 ? -14.286 -3.434 5.455 1.00 90.88 87 LYS A N 1
ATOM 728 C CA . LYS A 1 87 ? -14.614 -2.325 4.546 1.00 90.88 87 LYS A CA 1
ATOM 729 C C . LYS A 1 87 ? -13.380 -1.727 3.870 1.00 90.88 87 LYS A C 1
ATOM 731 O O . LYS A 1 87 ? -13.441 -1.366 2.696 1.00 90.88 87 LYS A O 1
ATOM 736 N N . ALA A 1 88 ? -12.268 -1.594 4.591 1.00 91.31 88 ALA A N 1
ATOM 737 C CA . ALA A 1 88 ? -11.018 -1.086 4.034 1.00 91.31 88 ALA A CA 1
ATOM 738 C C . ALA A 1 88 ? -10.416 -2.055 3.001 1.00 91.31 88 ALA A C 1
ATOM 740 O O . ALA A 1 88 ? -9.917 -1.611 1.961 1.00 91.31 88 ALA A O 1
ATOM 741 N N . ILE A 1 89 ? -10.487 -3.362 3.260 1.00 89.94 89 ILE A N 1
ATOM 742 C CA . ILE A 1 89 ? -10.048 -4.420 2.345 1.00 89.94 89 ILE A CA 1
ATOM 743 C C . ILE A 1 89 ? -10.916 -4.410 1.084 1.00 89.94 89 ILE A C 1
ATOM 745 O O . ILE A 1 89 ? -10.369 -4.319 -0.015 1.00 89.94 89 ILE A O 1
ATOM 749 N N . ASP A 1 90 ? -12.241 -4.395 1.225 1.00 91.00 90 ASP A N 1
ATOM 750 C CA . ASP A 1 90 ? -13.185 -4.370 0.103 1.00 91.00 90 ASP A CA 1
ATOM 751 C C . ASP A 1 90 ? -13.033 -3.109 -0.750 1.00 91.00 90 ASP A C 1
ATOM 753 O O . ASP A 1 90 ? -12.961 -3.174 -1.982 1.00 91.00 90 ASP A O 1
ATOM 757 N N . ALA A 1 91 ? -12.912 -1.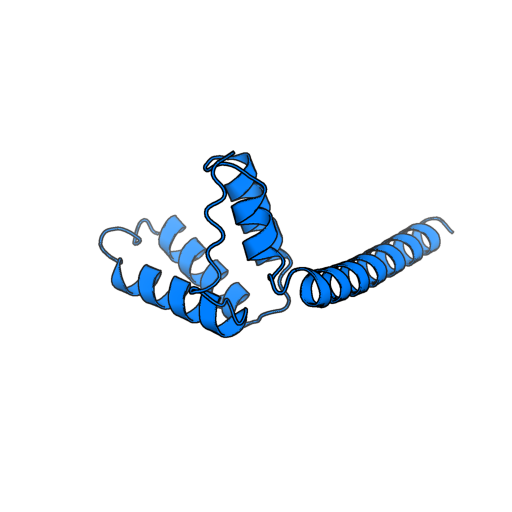945 -0.107 1.00 92.06 91 ALA A N 1
ATOM 758 C CA . ALA A 1 91 ? -12.661 -0.688 -0.798 1.00 92.06 91 ALA A CA 1
ATOM 759 C C . ALA A 1 91 ? -11.314 -0.711 -1.539 1.00 92.06 91 ALA A C 1
ATOM 761 O O . ALA A 1 91 ? -11.218 -0.219 -2.665 1.00 92.06 91 ALA A O 1
ATOM 762 N N . THR A 1 92 ? -10.282 -1.326 -0.951 1.00 91.19 92 THR A N 1
ATOM 763 C CA . THR A 1 92 ? -8.971 -1.500 -1.591 1.00 91.19 92 THR A CA 1
ATOM 764 C C . THR A 1 92 ? -9.051 -2.435 -2.794 1.00 91.19 92 THR A C 1
ATOM 766 O O . THR A 1 92 ? -8.519 -2.108 -3.860 1.00 91.19 92 THR A O 1
ATOM 769 N N . ALA A 1 93 ? -9.731 -3.575 -2.655 1.00 90.00 93 ALA A N 1
ATOM 770 C CA . ALA A 1 93 ? -9.934 -4.537 -3.730 1.00 90.00 93 ALA A CA 1
ATOM 771 C C . ALA A 1 93 ? -10.703 -3.908 -4.898 1.00 90.00 93 ALA A C 1
ATOM 773 O O . ALA A 1 93 ? -10.283 -4.023 -6.053 1.00 90.00 93 ALA A O 1
ATOM 774 N N . THR A 1 94 ? -11.753 -3.148 -4.586 1.00 90.94 94 THR A N 1
ATOM 775 C CA . THR A 1 94 ? -12.577 -2.433 -5.565 1.00 90.94 94 THR A CA 1
ATOM 776 C C . THR A 1 94 ? -11.784 -1.334 -6.282 1.00 90.94 94 THR A C 1
ATOM 778 O O . THR A 1 94 ? -11.722 -1.331 -7.513 1.00 90.94 94 THR A O 1
ATOM 781 N N . ASP A 1 95 ? -11.097 -0.443 -5.549 1.00 91.62 95 ASP A N 1
ATOM 782 C CA . ASP A 1 95 ? -10.272 0.639 -6.125 1.00 91.62 95 ASP A CA 1
ATOM 783 C C . ASP A 1 95 ? -9.184 0.093 -7.056 1.00 91.62 95 ASP A C 1
ATOM 785 O O . ASP A 1 95 ? -8.941 0.610 -8.152 1.00 91.62 95 ASP A O 1
ATOM 789 N N . LYS A 1 96 ? -8.519 -0.985 -6.633 1.00 88.25 96 LYS A N 1
ATOM 790 C CA . LYS A 1 96 ? -7.431 -1.589 -7.405 1.00 88.25 96 LYS A CA 1
ATOM 791 C C . LYS A 1 96 ? -7.908 -2.524 -8.504 1.00 88.25 96 LYS A C 1
ATOM 793 O O . LYS A 1 96 ? -7.096 -2.846 -9.383 1.00 88.25 96 LYS A O 1
ATOM 798 N N . ARG A 1 97 ? -9.205 -2.847 -8.538 1.00 87.94 97 ARG A N 1
ATOM 799 C CA . ARG A 1 97 ? -9.800 -3.867 -9.409 1.00 87.94 97 ARG A CA 1
ATOM 800 C C . ARG A 1 97 ? -9.035 -5.181 -9.266 1.00 87.94 97 ARG A C 1
ATOM 802 O O . ARG A 1 97 ? -8.516 -5.712 -10.24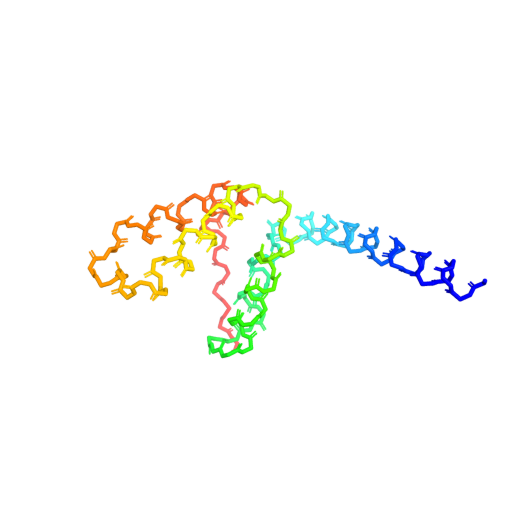7 1.00 87.94 97 ARG A O 1
ATOM 809 N N . ILE A 1 98 ? -8.854 -5.598 -8.017 1.00 85.62 98 ILE A N 1
ATOM 810 C CA . ILE A 1 98 ? -8.224 -6.865 -7.660 1.00 85.62 98 ILE A CA 1
ATOM 811 C C . ILE A 1 98 ? -9.226 -7.965 -7.979 1.00 85.62 98 ILE A C 1
ATOM 813 O O . ILE A 1 98 ? -10.328 -7.974 -7.441 1.00 85.62 98 ILE A O 1
ATOM 817 N N . ASP A 1 99 ? -8.830 -8.879 -8.856 1.00 79.06 99 ASP A N 1
ATOM 818 C CA . ASP A 1 99 ? -9.554 -10.126 -9.037 1.00 79.06 99 ASP A CA 1
ATOM 819 C C . ASP A 1 99 ? -9.105 -11.105 -7.950 1.00 79.06 99 ASP A C 1
ATOM 821 O O . ASP A 1 99 ? -7.972 -11.588 -7.964 1.00 79.06 99 ASP A O 1
ATOM 825 N N . THR A 1 100 ? -9.982 -11.348 -6.979 1.00 71.44 100 THR A N 1
ATOM 826 C CA . THR A 1 100 ? -9.751 -12.291 -5.879 1.00 71.44 100 THR A CA 1
ATOM 827 C C . THR A 1 100 ? -9.871 -13.747 -6.324 1.00 71.44 100 THR A C 1
ATOM 829 O O . THR A 1 100 ? -9.539 -14.639 -5.561 1.00 71.44 100 THR A O 1
ATOM 832 N N . LYS A 1 101 ? -10.314 -14.031 -7.553 1.00 69.56 101 LYS A N 1
ATOM 833 C CA . LYS A 1 101 ? -10.333 -15.397 -8.100 1.00 69.56 101 LYS A CA 1
ATOM 834 C C . LYS A 1 101 ? -8.997 -15.773 -8.729 1.00 69.56 101 LYS A C 1
ATOM 836 O O . LYS A 1 101 ? -8.672 -16.950 -8.831 1.00 69.56 101 LYS A O 1
ATOM 841 N N . VAL A 1 102 ? -8.191 -14.778 -9.100 1.00 67.31 102 VAL A N 1
ATOM 842 C CA . VAL A 1 102 ? -6.811 -14.958 -9.572 1.00 67.31 102 VAL A CA 1
ATOM 843 C C . VAL A 1 102 ? -5.880 -15.049 -8.358 1.00 67.31 102 VAL A C 1
ATOM 845 O O . VAL A 1 102 ? -4.941 -14.270 -8.198 1.00 67.31 102 VAL A O 1
ATOM 848 N N . HIS A 1 103 ? -6.155 -15.988 -7.454 1.00 61.31 103 HIS A N 1
ATOM 849 C CA . HIS A 1 103 ? -5.160 -16.424 -6.484 1.00 61.31 103 HIS A CA 1
ATOM 850 C C . HIS A 1 103 ? -4.361 -17.545 -7.133 1.00 61.31 103 HIS A C 1
ATOM 852 O O . HIS A 1 103 ? -4.760 -18.702 -7.134 1.00 61.31 103 HIS A O 1
ATOM 858 N N . ILE A 1 104 ? -3.230 -17.176 -7.730 1.00 58.69 104 ILE A N 1
ATOM 859 C CA . ILE A 1 104 ? -2.182 -18.149 -8.016 1.00 58.69 104 ILE A CA 1
ATOM 860 C C . ILE A 1 104 ? -1.705 -18.609 -6.636 1.00 58.69 104 ILE A C 1
ATOM 862 O O . ILE A 1 104 ? -1.224 -17.783 -5.855 1.00 58.69 104 ILE A O 1
ATOM 866 N N . GLU A 1 105 ? -1.910 -19.882 -6.305 1.00 51.69 105 GLU A N 1
ATOM 867 C CA . GLU A 1 105 ? -1.249 -20.530 -5.175 1.00 51.69 105 GLU A CA 1
ATOM 868 C C . GLU A 1 105 ? 0.262 -20.415 -5.407 1.00 51.69 105 GLU A C 1
ATOM 870 O O . GLU A 1 105 ? 0.873 -21.217 -6.105 1.00 51.69 105 GLU A O 1
ATOM 875 N N . PHE A 1 106 ? 0.877 -19.355 -4.886 1.00 48.50 106 PHE A N 1
ATOM 876 C CA . PHE A 1 106 ? 2.328 -19.247 -4.822 1.00 48.50 106 PHE A CA 1
ATOM 877 C C . PHE A 1 106 ? 2.802 -20.139 -3.672 1.00 48.50 106 PHE A C 1
ATOM 879 O O . PHE A 1 106 ? 3.122 -19.659 -2.588 1.00 48.50 106 PHE A O 1
ATOM 886 N N . VAL A 1 107 ? 2.782 -21.449 -3.917 1.00 33.25 107 VAL A N 1
ATOM 887 C CA . VAL A 1 107 ? 3.606 -22.424 -3.207 1.00 33.25 107 VAL A CA 1
ATOM 888 C C . VAL A 1 107 ? 4.920 -22.493 -3.980 1.00 33.25 107 VAL A C 1
ATOM 890 O O . VAL A 1 107 ? 4.975 -23.062 -5.067 1.00 33.25 107 VAL A O 1
ATOM 893 N N . PHE A 1 108 ? 5.955 -21.853 -3.447 1.00 33.75 108 PHE A N 1
ATOM 894 C CA . PHE A 1 108 ? 7.350 -22.148 -3.765 1.00 33.75 108 PHE A CA 1
ATOM 895 C C . PHE A 1 108 ? 8.110 -22.272 -2.452 1.00 33.75 108 PHE A C 1
ATOM 897 O O . PHE A 1 108 ? 7.904 -21.392 -1.582 1.00 33.75 108 PHE A O 1
#

Sequence (108 aa):
MYELWVTVRTVLYLRFRSVLKWFLRKTTKLCELQRLCYANNVGAKRTKGVEYSICMSQSQVLRKINVELSRLAEQQLLTNKWILFEKAIDATATDKRIDTKVHIEFVF

Solvent-accessible surface area (backbone atoms only — not comparable to full-atom values): 6410 Å² total; per-residue (Å²): 110,69,68,58,54,54,50,53,54,50,54,52,50,56,52,50,51,53,51,51,53,51,51,46,30,68,74,70,68,44,49,74,68,53,50,47,58,71,75,34,67,94,51,70,71,31,52,55,50,49,53,51,52,49,74,71,41,87,49,65,66,56,44,51,49,50,53,53,51,51,53,32,53,77,68,66,60,56,74,89,42,60,72,56,51,53,51,50,50,52,51,48,34,59,75,61,64,58,63,82,83,74,65,76,81,83,81,127

pLDDT: mean 84.98, std 10.54, range [33.25, 92.5]

Mean predicted aligned error: 7.02 Å

=== Feature glossary ===
A reading guide for the features in this record.

Start from the sequence.

  · This is the polypeptide sequence — one letter per residue, N-terminus first. Length ranges from a few dozen residues for small domains to over a thousand for large multi-domain proteins.

Fold it, and you get atomic coordinates and the backbone conformation that goes with them.

  · Structure coordinates are given as an mmCIF _atom_site loop: one row per atom with element, residue name, chain id, sequence number, and x/y/z position in Å. Only the four main-chain atoms per residue are included here; side chains are omitted to keep the record compact.

  · Backbone dihedral angles. Every residue except chain termini has a φ (preceding-C → N → Cα → C) and a ψ (N → Cα → C → next-N). They are reported in degrees following the IUPAC sign convention. Secondary structure is essentially a statement about which (φ, ψ) basin each residue occupies.

  · The SS8 string is DSSP's per-residue secondary-structure call. α-helix (H) means an i→i+4 H-bond ladder; β-strand (E) means the residue participates in a β-sheet; 3₁₀ (G) and π (I) are tighter and wider helices; T/S are turns/bends; '-' is loop.

  · SS3 is a coarse helix/strand/coil call (letters a/b/c) made by the P-SEA algorithm from inter-Cα distances and dihedrals. It is less detailed than DSSP but needs only Cα positions.

Summarize the fold with a handful of shape descriptors and a per-residue structural alphabet.

  · Radius of gyration (Rg) is the root-mean-square distance of Cα atoms from their centroid — a single number for overall size and compactness. A globular domain of N residues has Rg ≈ 2.2·N^0.38 Å; an extended or disordered chain has a much larger Rg. The Cα contact count is the number of residue pairs whose Cα atoms are within 8 Å and are more than four positions apart in sequence — a standard proxy for tertiary packing density. The bounding box is the smallest axis-aligned box enclosing all Cα atoms.

  · The Foldseek 3Di string encodes local tertiary geometry as a 20-letter alphabet — one character per residue — derived from the relative positions of nearby Cα atoms. Unlike the amino-acid sequence, 3Di is a direct function of the 3D structure, so two proteins with the same fold have similar 3Di strings even at low sequence identity.

  · Solvent-accessible surface area (SASA) is the area in Å² traced out by the centre of a 1.4 Å probe sphere (a water molecule) rolled over the protein's van der Waals surface (Shrake–Rupley / Lee–Richards construction). Buried residues have near-zero SASA; fully exposed residues can exceed 200 Å². T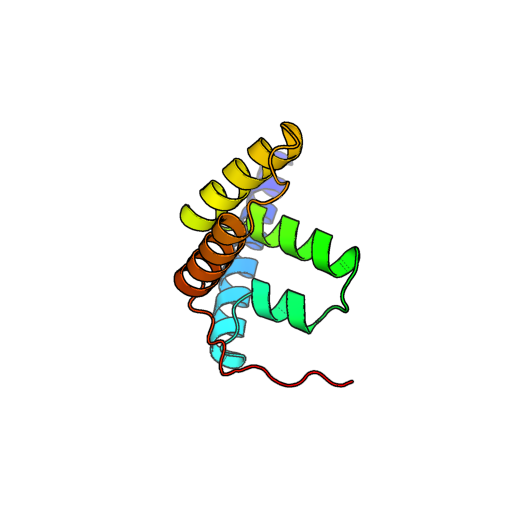he total SASA scales roughly with the number of surface residues.

Ask how reliable the model is.

  · pLDDT (predicted Local Distance Difference Test) is AlphaFold's per-residue confidence score, ranging from 0 to 100. Values above 90 indicate high confidence (typically well-packed cores); 70–90 is confident; 50–70 low confidence; below 50 usually means the region is disordered or the prediction is unreliable there. AlphaFold stores pLDDT in the mmCIF B-factor column.

  · B-factor (Debye–Waller factor) reflects atomic displacement in the crystal lattice. It is an experimental observable (units Å²), not a prediction; low values mean the atom is pinned down, high values mean it moves or is heterogeneous across the crystal.

  · Predicted Aligned Error (PAE) is an AlphaFold confidence matrix: entry (i, j) is the expected error in the position of residue j, in ångströms, when the prediction is superimposed on the true structure at residue i. Low PAE within a block of residues means that block is internally rigid and well-predicted; high 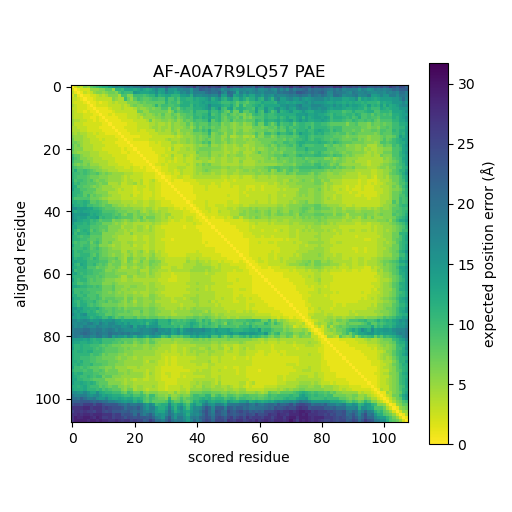PAE between two blocks means their relative placement is uncertain even if each block individually is confident.

Place it in context: what it resembles, what it is annotated as, and how it looks.

  · Nearest PDB neighbors are the top structural matches found by Foldseek when searching this structure against the entire Protein Data Bank. Each hit reports a TM-score (0 to 1; >0.5 almost always implies the same fold) and an E-value. These are *structural* homologs — they may share no detectable sequence similarity.

  · Functional annotations link the protein to curated databases. InterPro entries identify conserved domains and families by matching the sequence against member-database signatures (Pfam, PROSITE, CDD, …). Gene Ontology (GO) terms describe molecular function, biological process, and cellular component in a controlled vocabulary. CATH places the structure in a hierarchical fold classification (Class/Architecture/Topology/Homologous-superfamily). The organism is the source species.

  · Three diagnostic plots accompany the record. The Cα contact map visualizes the 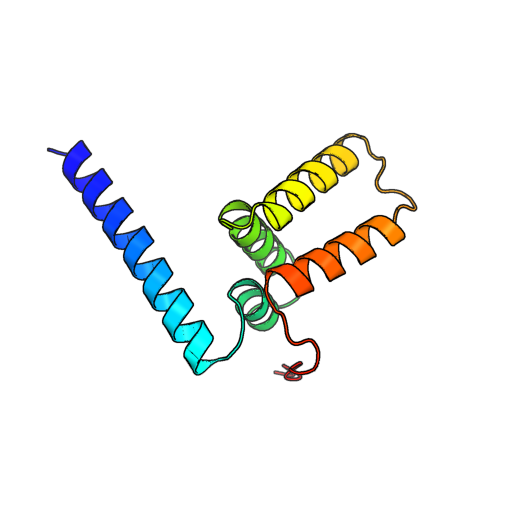tertiary structure as a 2D adjacency matrix (8 Å cutoff, sequence-local contacts suppressed). The Ramachandran plot shows the distribution of backbone (φ, ψ) torsions, with points in the α and β basins reflecting secondary structure content. The PAE plot shows AlphaFold's inter-residue confidence as a color matrix.

  · Six rendered views show the 3D structure from the faces of a cube — i.e. along ±x, ±y, ±z. Rendering representation is drawn randomly per protein from cartoon (secondary-structure ribbons), sticks (backbone bonds), or molecular surface; coloring is either N→C rainbow (blue at the N-terminus through red at the C-terminus) or one color per chain.